Protein AF-A0A7C2Q7E6-F1 (afdb_monomer_lite)

Secondary structure (DSSP, 8-state):
-HHHHHHHHHHHHHHTHHHHHHHHHH---HHHHHHHHHHHHHHT-GGGHHHHHHHHHHS-HHHHHHHHHHHHHHHHHT--

Radius of gyration: 12.77 Å; chains: 1; bounding box: 40×26×30 Å

Foldseek 3Di:
DVVVVVVVVLVVLLVCLVVLLVQLVPDPDLVSVLVSLQSLLVSLDPVCLVVLVCQLVDNDPSSVVSSVSSVVSNVVVPDD

Sequence (80 aa):
MRRAACILGRLKAREAVPALLRAGERTRDPYVIESVVEALGEIGDERARAFLTRCAARGALRVRRAAERALARLNMEGGP

Structure (mmCIF, N/CA/C/O backbone):
data_AF-A0A7C2Q7E6-F1
#
_entry.id   AF-A0A7C2Q7E6-F1
#
loop_
_atom_site.group_PDB
_atom_site.id
_atom_site.type_symbol
_atom_site.label_atom_id
_atom_site.label_alt_id
_atom_site.label_comp_id
_atom_site.label_asym_id
_atom_site.label_entity_id
_atom_site.label_seq_id
_atom_site.pdbx_PDB_ins_code
_atom_site.Cartn_x
_atom_site.Cartn_y
_atom_site.Cartn_z
_atom_site.occupancy
_atom_site.B_iso_or_equiv
_atom_site.auth_seq_id
_atom_site.auth_comp_id
_atom_site.auth_asym_id
_atom_site.auth_atom_id
_atom_site.pdbx_PDB_model_num
ATOM 1 N N . MET A 1 1 ? -24.081 16.786 2.914 1.00 53.84 1 MET A N 1
ATOM 2 C CA . MET A 1 1 ? -23.771 15.953 1.727 1.00 53.84 1 MET A CA 1
ATOM 3 C C . MET A 1 1 ? -22.281 15.615 1.522 1.00 53.84 1 MET A C 1
ATOM 5 O O . MET A 1 1 ? -22.016 14.548 0.990 1.00 53.84 1 MET A O 1
ATOM 9 N N . ARG A 1 2 ? -21.285 16.407 1.974 1.00 56.53 2 ARG A N 1
ATOM 10 C CA . ARG A 1 2 ? -19.847 16.066 1.774 1.00 56.53 2 ARG A CA 1
ATOM 11 C C . ARG A 1 2 ? -19.340 14.817 2.521 1.00 56.53 2 ARG A C 1
ATOM 13 O O . ARG A 1 2 ? -18.547 14.072 1.961 1.00 56.53 2 ARG A O 1
ATOM 20 N N . ARG A 1 3 ? -19.810 14.546 3.748 1.00 57.00 3 ARG A N 1
ATOM 21 C CA . ARG A 1 3 ? -19.349 13.383 4.544 1.00 57.00 3 ARG A CA 1
ATOM 22 C C . ARG A 1 3 ? -19.651 12.032 3.883 1.00 57.00 3 ARG A C 1
ATOM 24 O O . ARG A 1 3 ? -18.792 11.162 3.898 1.00 57.00 3 ARG A O 1
ATOM 31 N N . ALA A 1 4 ? -20.820 11.878 3.258 1.00 57.47 4 ALA A N 1
ATOM 32 C CA . ALA A 1 4 ? -21.197 10.635 2.583 1.00 57.47 4 ALA A CA 1
ATOM 33 C C . ALA A 1 4 ? -20.296 10.340 1.372 1.00 57.47 4 ALA A C 1
ATOM 35 O O . ALA A 1 4 ? -19.819 9.221 1.232 1.00 57.47 4 ALA A O 1
ATOM 36 N N . ALA A 1 5 ? -19.989 11.353 0.551 1.00 62.59 5 ALA A N 1
ATOM 37 C CA . ALA A 1 5 ? -19.079 11.212 -0.588 1.00 62.59 5 ALA A CA 1
ATOM 38 C C . ALA A 1 5 ? -17.649 10.845 -0.151 1.00 62.59 5 ALA A C 1
ATOM 40 O O . ALA A 1 5 ? -17.022 9.993 -0.773 1.00 62.59 5 ALA A O 1
ATOM 41 N N . CYS A 1 6 ? -17.156 11.422 0.951 1.00 62.75 6 CYS A N 1
ATOM 42 C CA . CYS A 1 6 ? -15.859 11.044 1.519 1.00 62.75 6 CYS A CA 1
ATOM 43 C C . CYS A 1 6 ? -15.844 9.602 2.043 1.00 62.75 6 CYS A C 1
ATOM 45 O O . CYS A 1 6 ? -14.879 8.882 1.799 1.00 62.75 6 CYS A O 1
ATOM 47 N N . ILE A 1 7 ? -16.902 9.162 2.731 1.00 65.56 7 ILE A N 1
ATOM 48 C CA . ILE A 1 7 ? -16.993 7.788 3.246 1.00 65.56 7 ILE A CA 1
ATOM 49 C C . ILE A 1 7 ? -17.095 6.783 2.091 1.00 65.56 7 ILE A C 1
ATOM 51 O O . ILE A 1 7 ? -16.372 5.792 2.087 1.00 65.56 7 ILE A O 1
ATOM 55 N N . LEU A 1 8 ? -17.916 7.067 1.076 1.00 60.22 8 LEU A N 1
ATOM 56 C CA . LEU A 1 8 ? -18.035 6.250 -0.138 1.00 60.22 8 LEU A CA 1
ATOM 57 C C . LEU A 1 8 ? -16.722 6.191 -0.931 1.00 60.22 8 LEU A C 1
ATOM 59 O O . LEU A 1 8 ? -16.345 5.125 -1.413 1.00 60.22 8 LEU A O 1
ATOM 63 N N . GLY A 1 9 ? -16.004 7.313 -1.037 1.00 69.94 9 GLY A N 1
ATOM 64 C CA . GLY A 1 9 ? -14.683 7.362 -1.664 1.00 69.94 9 GLY A CA 1
ATOM 65 C C . GLY A 1 9 ? -13.661 6.498 -0.924 1.00 69.94 9 GLY A C 1
ATOM 66 O O . GLY A 1 9 ? -12.975 5.693 -1.548 1.00 69.94 9 GLY A O 1
ATOM 67 N N . ARG A 1 10 ? -13.615 6.591 0.412 1.00 70.69 10 ARG A N 1
ATOM 68 C CA . ARG A 1 10 ? -12.754 5.746 1.257 1.00 70.69 10 ARG A CA 1
ATOM 69 C C . ARG A 1 10 ? -13.135 4.265 1.192 1.00 70.69 10 ARG A C 1
ATOM 71 O O . ARG A 1 10 ? -12.246 3.425 1.163 1.00 70.69 10 ARG A O 1
ATOM 78 N N . LEU A 1 11 ? -14.425 3.935 1.126 1.00 72.62 11 LEU A N 1
ATOM 79 C CA . LEU A 1 11 ? -14.905 2.557 0.967 1.00 72.62 11 LEU A CA 1
ATOM 80 C C . LEU A 1 11 ? -14.422 1.943 -0.348 1.00 72.62 11 LEU A C 1
ATOM 82 O O . LEU A 1 11 ? -13.788 0.891 -0.323 1.00 72.62 11 LEU A O 1
ATOM 86 N N . LYS A 1 12 ? -14.611 2.645 -1.472 1.00 75.69 12 LYS A N 1
ATOM 87 C CA . LYS A 1 12 ? -14.081 2.200 -2.770 1.00 75.69 12 LYS A CA 1
ATOM 88 C C . LYS A 1 12 ? -12.555 2.089 -2.771 1.00 75.69 12 LYS A C 1
ATOM 90 O O . LYS A 1 12 ? -12.001 1.193 -3.402 1.00 75.69 12 LYS A O 1
ATOM 95 N N . ALA A 1 13 ? -11.867 2.971 -2.047 1.00 81.06 13 ALA A N 1
ATOM 96 C CA . ALA A 1 13 ? -10.417 2.909 -1.900 1.00 81.06 13 ALA A CA 1
ATOM 97 C C . ALA A 1 13 ? -9.976 1.673 -1.086 1.00 81.06 13 ALA A C 1
ATOM 99 O O . ALA A 1 13 ? -9.049 0.972 -1.483 1.00 81.06 13 ALA A O 1
ATOM 100 N N . ARG A 1 14 ? -10.691 1.332 -0.006 1.00 84.19 14 ARG A N 1
ATOM 101 C CA . ARG A 1 14 ? -10.467 0.106 0.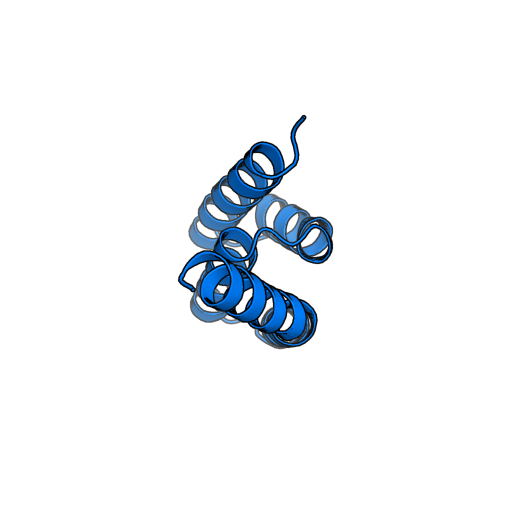783 1.00 84.19 14 ARG A CA 1
ATOM 102 C C . ARG A 1 14 ? -10.762 -1.171 -0.007 1.00 84.19 14 ARG A C 1
ATOM 104 O O . ARG A 1 14 ? -10.029 -2.150 0.102 1.00 84.19 14 ARG A O 1
ATOM 111 N N . GLU A 1 15 ? -11.779 -1.164 -0.864 1.00 87.56 15 GLU A N 1
ATOM 112 C CA . GLU A 1 15 ? -12.076 -2.274 -1.783 1.00 87.56 15 GLU A CA 1
ATOM 113 C C . GLU A 1 15 ? -10.962 -2.506 -2.818 1.00 87.56 15 GLU A C 1
ATOM 115 O O . GLU A 1 15 ? -10.781 -3.632 -3.285 1.00 87.56 15 GLU A O 1
ATOM 120 N N . ALA A 1 16 ? -10.169 -1.478 -3.141 1.00 86.81 16 ALA A N 1
ATOM 121 C CA . ALA A 1 16 ? -9.020 -1.592 -4.037 1.00 86.81 16 ALA A CA 1
ATOM 122 C C . ALA A 1 16 ? -7.785 -2.232 -3.371 1.00 86.81 16 ALA A C 1
ATOM 124 O O . ALA A 1 16 ? -6.881 -2.689 -4.076 1.00 86.81 16 ALA A O 1
ATOM 125 N N . VAL A 1 17 ? -7.742 -2.336 -2.037 1.00 89.75 17 VAL A N 1
ATOM 126 C CA . VAL A 1 17 ? -6.586 -2.861 -1.283 1.00 89.75 17 VAL A CA 1
ATOM 127 C C . VAL A 1 17 ? -6.180 -4.271 -1.727 1.00 89.75 17 VAL A C 1
ATOM 129 O O . VAL A 1 17 ? -5.008 -4.462 -2.051 1.00 89.75 17 VAL A O 1
ATOM 132 N N . PRO A 1 18 ? -7.085 -5.264 -1.849 1.00 89.69 18 PRO A N 1
ATOM 133 C CA . PRO A 1 18 ? -6.709 -6.594 -2.331 1.00 89.69 18 PRO A CA 1
ATOM 134 C C . PRO A 1 18 ? -6.166 -6.588 -3.766 1.00 89.69 18 PRO A C 1
ATOM 136 O O . PRO A 1 18 ? -5.326 -7.417 -4.111 1.00 89.69 18 PRO A O 1
ATOM 139 N N . ALA A 1 19 ? -6.641 -5.676 -4.620 1.00 89.19 19 ALA A N 1
ATOM 140 C CA . ALA A 1 19 ? -6.147 -5.552 -5.988 1.00 89.19 19 ALA A CA 1
ATOM 141 C C . ALA A 1 19 ? -4.729 -4.960 -6.019 1.00 89.19 19 ALA A C 1
ATOM 143 O O . ALA A 1 19 ? -3.868 -5.492 -6.720 1.00 89.19 19 ALA A O 1
ATOM 144 N N . LEU A 1 20 ? -4.473 -3.926 -5.212 1.00 89.56 20 LEU A N 1
ATOM 145 C CA . LEU A 1 20 ? -3.153 -3.313 -5.047 1.00 89.56 20 LEU A CA 1
ATOM 146 C C . LEU A 1 20 ? -2.136 -4.297 -4.455 1.00 89.56 20 LEU A C 1
ATOM 148 O O . LEU A 1 20 ? -1.031 -4.412 -4.978 1.00 89.56 20 LEU A O 1
ATOM 152 N N . LEU A 1 21 ? -2.526 -5.069 -3.435 1.00 91.00 21 LEU A N 1
ATOM 153 C CA . LEU A 1 21 ? -1.684 -6.122 -2.857 1.00 91.00 21 LEU A CA 1
ATOM 154 C C . LEU A 1 21 ? -1.272 -7.154 -3.912 1.00 91.00 21 LEU A C 1
ATOM 156 O O . LEU A 1 21 ? -0.085 -7.422 -4.086 1.00 91.00 21 LEU A O 1
ATOM 160 N N . ARG A 1 22 ? -2.233 -7.665 -4.695 1.00 90.75 22 ARG A N 1
ATOM 161 C CA . ARG A 1 22 ? -1.933 -8.596 -5.795 1.00 90.75 22 ARG A CA 1
ATOM 162 C C . ARG A 1 22 ? -1.014 -7.982 -6.849 1.00 90.75 22 ARG A C 1
ATOM 164 O O . ARG A 1 22 ? -0.168 -8.690 -7.389 1.00 90.75 22 ARG A O 1
ATOM 171 N N . ALA A 1 23 ? -1.178 -6.699 -7.170 1.00 88.12 23 ALA A N 1
ATOM 172 C CA . ALA A 1 23 ? -0.304 -6.011 -8.117 1.00 88.12 23 ALA A CA 1
ATOM 173 C C . ALA A 1 23 ? 1.134 -5.919 -7.581 1.00 88.12 23 ALA A C 1
ATOM 175 O O . ALA A 1 23 ? 2.073 -6.275 -8.292 1.00 88.12 23 ALA A O 1
ATOM 176 N N . GLY A 1 24 ? 1.295 -5.529 -6.312 1.00 87.06 24 GLY A N 1
ATOM 177 C CA . GLY A 1 24 ? 2.591 -5.441 -5.637 1.00 87.06 24 GLY A CA 1
ATOM 178 C C . GLY A 1 24 ? 3.301 -6.788 -5.486 1.00 87.06 24 GLY A C 1
ATOM 179 O O . GLY A 1 24 ? 4.520 -6.846 -5.588 1.00 87.06 24 GLY A O 1
ATOM 180 N N . GLU A 1 25 ? 2.560 -7.882 -5.294 1.00 87.94 25 GLU A N 1
ATOM 181 C CA . GLU A 1 25 ? 3.129 -9.236 -5.214 1.00 87.94 25 GLU A CA 1
ATOM 182 C C . GLU A 1 25 ? 3.541 -9.812 -6.575 1.00 87.94 25 GLU A C 1
ATOM 184 O O . GLU A 1 25 ? 4.443 -10.648 -6.646 1.00 87.94 25 GLU A O 1
ATOM 189 N N . ARG A 1 26 ? 2.882 -9.388 -7.659 1.00 90.19 26 ARG A N 1
ATOM 190 C CA . ARG A 1 26 ? 3.159 -9.870 -9.022 1.00 90.19 26 ARG A CA 1
ATOM 191 C C . ARG A 1 26 ? 4.312 -9.140 -9.695 1.00 90.19 26 ARG A C 1
ATOM 193 O O . ARG A 1 26 ? 4.934 -9.700 -10.595 1.00 90.19 26 ARG A O 1
ATOM 200 N N . THR A 1 27 ? 4.581 -7.903 -9.293 1.00 87.75 27 THR A N 1
ATOM 201 C CA . THR A 1 27 ? 5.667 -7.111 -9.864 1.00 87.75 27 THR A CA 1
ATOM 202 C C . THR A 1 27 ? 6.973 -7.293 -9.093 1.00 87.75 27 THR A C 1
ATOM 204 O O . THR A 1 27 ? 6.993 -7.513 -7.884 1.00 87.75 27 THR A O 1
ATOM 207 N N . ARG A 1 28 ? 8.094 -7.191 -9.809 1.00 85.12 28 ARG A N 1
ATOM 208 C CA . ARG A 1 28 ? 9.435 -7.044 -9.220 1.00 85.12 28 ARG A CA 1
ATOM 209 C C . ARG A 1 28 ? 9.995 -5.639 -9.421 1.00 85.12 28 ARG A C 1
ATOM 211 O O . ARG A 1 28 ? 11.095 -5.363 -8.954 1.00 85.12 28 ARG A O 1
ATOM 218 N N . ASP A 1 29 ? 9.255 -4.780 -10.119 1.00 87.44 29 ASP A N 1
ATOM 219 C CA . ASP A 1 29 ? 9.657 -3.412 -10.405 1.00 87.44 29 ASP A CA 1
ATOM 220 C C . ASP A 1 29 ? 9.542 -2.557 -9.128 1.00 87.44 29 ASP A C 1
ATOM 222 O O . ASP A 1 29 ? 8.431 -2.373 -8.613 1.00 87.44 29 ASP A O 1
ATOM 226 N N . PRO A 1 30 ? 10.659 -2.016 -8.607 1.00 84.56 30 PRO A N 1
ATOM 227 C CA . PRO A 1 30 ? 10.651 -1.186 -7.410 1.00 84.56 30 PRO A CA 1
ATOM 228 C C . PRO A 1 30 ? 9.780 0.069 -7.528 1.00 84.56 30 PRO A C 1
ATOM 230 O O . PRO A 1 30 ? 9.243 0.498 -6.510 1.00 84.56 30 PRO A O 1
ATOM 233 N N . TYR A 1 31 ? 9.617 0.640 -8.727 1.00 86.56 31 TYR A N 1
ATOM 234 C CA . TYR A 1 31 ? 8.779 1.823 -8.949 1.00 86.56 31 TYR A CA 1
ATOM 235 C C . TYR A 1 31 ? 7.298 1.482 -8.787 1.00 86.56 31 TYR A C 1
ATOM 237 O O . TYR A 1 31 ? 6.560 2.187 -8.103 1.00 86.56 31 TYR A O 1
ATOM 245 N N . VAL A 1 32 ? 6.872 0.348 -9.349 1.00 88.44 32 VAL A N 1
ATOM 246 C CA . VAL A 1 32 ? 5.491 -0.132 -9.205 1.00 88.44 32 VAL A CA 1
ATOM 247 C C . VAL A 1 32 ? 5.204 -0.509 -7.751 1.00 88.44 32 VAL A C 1
ATOM 249 O O . VAL A 1 32 ? 4.145 -0.172 -7.226 1.00 88.44 32 VAL A O 1
ATOM 252 N N . ILE A 1 33 ? 6.153 -1.162 -7.070 1.00 89.12 33 ILE A N 1
ATOM 253 C CA . ILE A 1 33 ? 6.018 -1.491 -5.643 1.00 89.12 33 ILE A CA 1
ATOM 254 C C . ILE A 1 33 ? 5.934 -0.211 -4.800 1.00 89.12 33 ILE A C 1
ATOM 256 O O . ILE A 1 33 ? 5.100 -0.150 -3.902 1.00 89.12 33 ILE A O 1
ATOM 260 N N . GLU A 1 34 ? 6.747 0.813 -5.084 1.00 90.00 34 GLU A N 1
ATOM 261 C CA . GLU A 1 34 ? 6.681 2.119 -4.409 1.00 90.00 34 GLU A CA 1
ATOM 262 C C . GLU A 1 34 ? 5.284 2.741 -4.553 1.00 90.00 34 GLU A C 1
ATOM 264 O O . GLU A 1 34 ? 4.672 3.075 -3.541 1.00 90.00 34 GLU A O 1
ATOM 269 N N . SER A 1 35 ? 4.726 2.794 -5.769 1.00 89.56 35 SER A N 1
ATOM 270 C CA . SER A 1 35 ? 3.372 3.323 -5.997 1.00 89.56 35 SER A CA 1
ATOM 271 C C . SER A 1 35 ? 2.286 2.526 -5.269 1.00 89.56 35 SER A C 1
ATOM 273 O O . SER A 1 35 ? 1.364 3.112 -4.703 1.00 89.56 35 SER A O 1
ATOM 275 N N . VAL A 1 36 ? 2.393 1.193 -5.245 1.00 91.25 36 VAL A N 1
ATOM 276 C CA . VAL A 1 36 ? 1.462 0.333 -4.496 1.00 91.25 36 VAL A CA 1
ATOM 277 C C . VAL A 1 36 ? 1.546 0.629 -3.000 1.00 91.25 36 VAL A C 1
ATOM 279 O O . VAL A 1 36 ? 0.522 0.799 -2.346 1.00 91.25 36 VAL A O 1
ATOM 282 N N . VAL A 1 37 ? 2.758 0.720 -2.456 1.00 92.19 37 VAL A N 1
ATOM 283 C CA . VAL A 1 37 ? 3.009 1.010 -1.041 1.00 92.19 37 VAL A CA 1
ATOM 284 C C . VAL A 1 37 ? 2.456 2.379 -0.638 1.00 92.19 37 VAL A C 1
ATOM 286 O O . VAL A 1 37 ? 1.813 2.490 0.406 1.00 92.19 37 VAL A O 1
ATOM 289 N N . GLU A 1 38 ? 2.659 3.408 -1.461 1.00 89.81 38 GLU A N 1
ATOM 290 C CA . GLU A 1 38 ? 2.125 4.748 -1.203 1.00 89.81 38 GLU A CA 1
ATOM 291 C C . GLU A 1 38 ? 0.597 4.770 -1.248 1.00 89.81 38 GLU A C 1
ATOM 293 O O . GLU A 1 38 ? -0.025 5.265 -0.308 1.00 89.81 38 GLU A O 1
ATOM 298 N N . ALA A 1 39 ? -0.014 4.157 -2.266 1.00 89.50 39 ALA A N 1
ATOM 299 C CA . ALA A 1 39 ? -1.468 4.053 -2.368 1.00 89.50 39 ALA A CA 1
ATOM 300 C C . ALA A 1 39 ? -2.074 3.323 -1.159 1.00 89.50 39 ALA A C 1
ATOM 302 O O . ALA A 1 39 ? -3.049 3.788 -0.574 1.00 89.50 39 ALA A O 1
ATOM 303 N N . LEU A 1 40 ? -1.475 2.211 -0.729 1.00 89.81 40 LEU A N 1
ATOM 304 C CA . LEU A 1 40 ? -1.917 1.483 0.462 1.00 89.81 40 LEU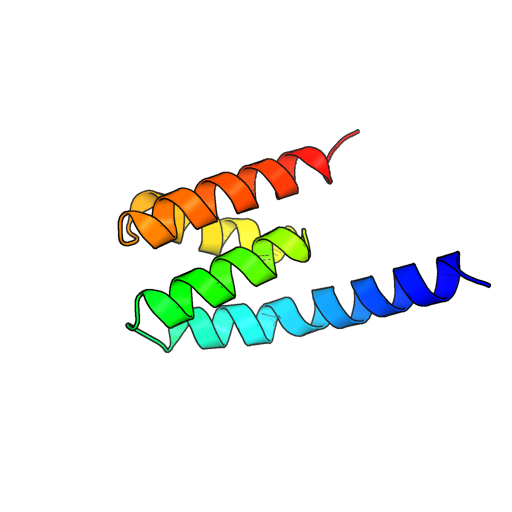 A CA 1
ATOM 305 C C . LEU A 1 40 ? -1.798 2.329 1.743 1.00 89.81 40 LEU A C 1
ATOM 307 O O . LEU A 1 40 ? -2.680 2.270 2.599 1.00 89.81 40 LEU A O 1
ATOM 311 N N . GLY A 1 41 ? -0.746 3.144 1.856 1.00 88.94 41 GLY A N 1
ATOM 312 C CA . GLY A 1 41 ? -0.567 4.087 2.962 1.00 88.94 41 GLY A CA 1
ATOM 313 C C . GLY A 1 41 ? -1.540 5.268 2.956 1.00 88.94 41 GLY A C 1
ATOM 314 O O . GLY A 1 41 ? -1.882 5.769 4.022 1.00 88.94 41 GLY A O 1
ATOM 315 N N . GLU A 1 42 ? -1.981 5.726 1.782 1.00 86.81 42 GLU A N 1
ATOM 316 C CA . GLU A 1 42 ? -3.036 6.743 1.624 1.00 86.81 42 GLU A CA 1
ATOM 317 C C . GLU A 1 42 ? -4.418 6.196 2.005 1.00 86.81 42 GLU A C 1
ATOM 319 O O . GLU A 1 42 ? -5.235 6.916 2.575 1.00 86.81 42 GLU A O 1
ATOM 324 N N . ILE A 1 43 ? -4.683 4.923 1.693 1.00 88.38 43 ILE A N 1
ATOM 325 C CA . ILE A 1 43 ? -5.963 4.273 2.000 1.00 88.38 43 ILE A CA 1
ATOM 326 C C . ILE A 1 43 ? -6.124 4.042 3.509 1.00 88.38 43 ILE A C 1
ATOM 328 O O . ILE A 1 43 ? -7.250 4.080 4.012 1.00 88.38 43 ILE A O 1
ATOM 332 N N . GLY A 1 44 ? -5.024 3.762 4.216 1.00 85.00 44 GLY A N 1
ATOM 333 C CA . GLY A 1 44 ? -5.063 3.532 5.660 1.00 85.00 44 GLY A CA 1
ATOM 334 C C . GLY A 1 44 ? -5.836 2.262 6.045 1.00 85.00 44 GLY A C 1
ATOM 335 O O . GLY A 1 44 ? -6.498 2.217 7.081 1.00 85.00 44 GLY A O 1
ATOM 336 N N . ASP A 1 45 ? -5.822 1.232 5.190 1.00 87.81 45 ASP A N 1
ATOM 337 C CA . ASP A 1 45 ? -6.441 -0.060 5.500 1.00 87.81 45 ASP A CA 1
ATOM 338 C C . ASP A 1 45 ? -5.445 -1.000 6.185 1.00 87.81 45 ASP A C 1
ATOM 340 O O . ASP A 1 45 ? -4.375 -1.311 5.655 1.00 87.81 45 ASP A O 1
ATOM 344 N N . GLU A 1 46 ? -5.838 -1.506 7.348 1.00 87.88 46 GLU A N 1
ATOM 345 C CA . GLU A 1 46 ? -5.036 -2.398 8.180 1.00 87.88 46 GLU A CA 1
ATOM 346 C C . GLU A 1 46 ? -4.649 -3.705 7.462 1.00 87.88 46 GLU A C 1
ATOM 348 O O . GLU A 1 46 ? -3.590 -4.278 7.728 1.00 87.88 46 GLU A O 1
ATOM 353 N N . ARG A 1 47 ? -5.435 -4.145 6.467 1.00 88.50 47 ARG A N 1
ATOM 354 C CA . ARG A 1 47 ? -5.106 -5.304 5.615 1.00 88.50 47 ARG A CA 1
ATOM 355 C C . ARG A 1 47 ? -3.775 -5.133 4.881 1.00 88.50 47 ARG A C 1
ATOM 357 O O . ARG A 1 47 ? -3.134 -6.126 4.543 1.00 88.50 47 ARG A O 1
ATOM 364 N N . ALA A 1 48 ? -3.341 -3.895 4.642 1.00 90.00 48 ALA A N 1
ATOM 365 C CA . ALA A 1 48 ? -2.072 -3.599 3.994 1.00 90.00 48 ALA A CA 1
ATOM 366 C C . ALA A 1 48 ? -0.859 -3.708 4.930 1.00 90.00 48 ALA A C 1
ATOM 368 O O . ALA A 1 48 ? 0.269 -3.804 4.437 1.00 90.00 48 ALA A O 1
ATOM 369 N N . ARG A 1 49 ? -1.053 -3.718 6.260 1.00 91.50 49 ARG A N 1
ATOM 370 C CA . ARG A 1 49 ? 0.041 -3.658 7.245 1.00 91.50 49 ARG A CA 1
ATOM 371 C C . ARG A 1 49 ? 1.092 -4.735 6.999 1.00 91.50 49 ARG A C 1
ATOM 373 O O . ARG A 1 49 ? 2.272 -4.416 6.911 1.00 91.50 49 ARG A O 1
ATOM 380 N N . ALA A 1 50 ? 0.680 -5.992 6.831 1.00 90.69 50 ALA A N 1
ATOM 381 C CA . ALA A 1 50 ? 1.612 -7.106 6.643 1.00 90.69 50 ALA A CA 1
ATOM 382 C C . ALA A 1 50 ? 2.502 -6.930 5.396 1.00 90.69 50 ALA A C 1
ATOM 384 O O . ALA A 1 50 ? 3.712 -7.171 5.445 1.00 90.69 50 ALA A O 1
ATOM 385 N N . PHE A 1 51 ? 1.918 -6.463 4.290 1.00 90.94 51 PHE A N 1
ATOM 386 C CA . PHE A 1 51 ? 2.652 -6.183 3.057 1.00 90.94 51 PHE A CA 1
ATOM 387 C C . PHE A 1 51 ? 3.624 -5.015 3.241 1.00 90.94 51 PHE A C 1
ATOM 389 O O . PHE A 1 51 ? 4.803 -5.137 2.912 1.00 90.94 51 PHE A O 1
ATOM 396 N N . LEU A 1 52 ? 3.165 -3.919 3.851 1.00 91.19 52 LEU A N 1
ATOM 397 C CA . LEU A 1 52 ? 3.995 -2.751 4.138 1.00 91.19 52 LEU A CA 1
ATOM 398 C C . LEU A 1 52 ? 5.165 -3.099 5.069 1.00 91.19 52 LEU A C 1
ATOM 400 O O . LEU A 1 52 ? 6.297 -2.721 4.784 1.00 91.19 52 LEU A O 1
ATOM 404 N N . THR A 1 53 ? 4.952 -3.889 6.124 1.00 91.94 53 THR A N 1
ATOM 405 C CA . THR A 1 53 ? 6.033 -4.358 7.009 1.00 91.94 53 THR A CA 1
ATOM 406 C C . THR A 1 53 ? 7.071 -5.182 6.248 1.00 91.94 53 THR A C 1
ATOM 408 O O . THR A 1 53 ? 8.276 -4.990 6.427 1.00 91.94 53 THR A O 1
ATOM 411 N N . ARG A 1 54 ? 6.637 -6.061 5.338 1.00 91.00 54 ARG A N 1
ATOM 412 C CA . ARG A 1 54 ? 7.552 -6.831 4.484 1.00 91.00 54 ARG A CA 1
ATOM 413 C C . ARG A 1 54 ? 8.340 -5.924 3.532 1.00 91.00 54 ARG A C 1
ATOM 415 O O . ARG A 1 54 ? 9.549 -6.116 3.382 1.00 91.00 54 ARG A O 1
ATOM 422 N N . CYS A 1 55 ? 7.689 -4.931 2.929 1.00 89.56 55 CYS A N 1
ATOM 423 C CA . CYS A 1 55 ? 8.322 -3.922 2.077 1.00 89.56 55 CYS A CA 1
ATOM 424 C C . CYS A 1 55 ? 9.325 -3.051 2.852 1.00 89.56 55 CYS A C 1
ATOM 426 O O . CYS A 1 55 ? 10.408 -2.780 2.340 1.00 89.56 55 CYS A O 1
ATOM 428 N N . ALA A 1 56 ? 9.018 -2.682 4.097 1.00 90.38 56 ALA A N 1
ATOM 429 C CA . ALA A 1 56 ? 9.910 -1.938 4.986 1.00 90.38 56 ALA A CA 1
ATOM 430 C C . ALA A 1 56 ? 11.150 -2.747 5.406 1.00 90.38 56 ALA A C 1
ATOM 432 O O . ALA A 1 56 ? 12.229 -2.181 5.575 1.00 90.38 56 ALA A O 1
ATOM 433 N N . ALA A 1 57 ? 11.022 -4.070 5.532 1.00 89.50 57 ALA A N 1
ATOM 434 C CA . ALA A 1 57 ? 12.126 -4.945 5.920 1.00 89.50 57 ALA A CA 1
ATOM 435 C C . ALA A 1 57 ? 13.025 -5.360 4.742 1.00 89.50 57 ALA A C 1
ATOM 437 O O . ALA A 1 57 ? 14.242 -5.443 4.897 1.00 89.50 57 ALA A O 1
ATOM 438 N N . ARG A 1 58 ? 12.440 -5.661 3.573 1.00 85.19 58 ARG A N 1
ATOM 439 C CA . ARG A 1 58 ? 13.144 -6.318 2.450 1.00 85.19 58 ARG A CA 1
ATOM 440 C C . ARG A 1 58 ? 13.104 -5.550 1.126 1.00 85.19 58 ARG A C 1
ATOM 442 O O . ARG A 1 58 ? 13.673 -6.019 0.145 1.00 85.19 58 ARG A O 1
ATOM 449 N N . GLY A 1 5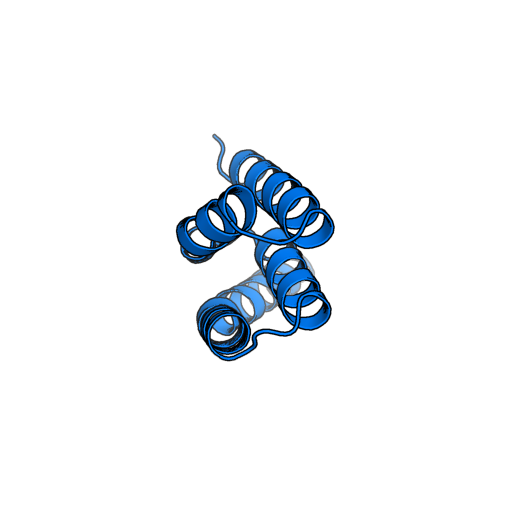9 ? 12.413 -4.414 1.064 1.00 82.31 59 GLY A N 1
ATOM 450 C CA . GLY A 1 59 ? 12.315 -3.600 -0.146 1.00 82.31 59 GLY A CA 1
ATOM 451 C C . GLY A 1 59 ? 13.593 -2.816 -0.456 1.00 82.31 59 GLY A C 1
ATOM 452 O O . GLY A 1 59 ? 14.490 -2.677 0.377 1.00 82.31 59 GLY A O 1
ATOM 453 N N . ALA A 1 60 ? 13.651 -2.244 -1.660 1.00 87.62 60 ALA A N 1
ATOM 454 C CA . ALA A 1 60 ? 14.660 -1.249 -2.018 1.00 87.62 60 ALA A CA 1
ATOM 455 C C . ALA A 1 60 ? 14.562 -0.010 -1.106 1.00 87.62 60 ALA A C 1
ATOM 457 O O . ALA A 1 60 ? 13.504 0.263 -0.544 1.00 87.62 60 ALA A O 1
ATOM 458 N N . LEU A 1 61 ? 15.632 0.788 -0.996 1.00 87.56 61 LEU A N 1
ATOM 459 C CA . LEU A 1 61 ? 15.688 1.958 -0.101 1.00 87.56 61 LEU A CA 1
ATOM 460 C C . LEU A 1 61 ? 14.469 2.893 -0.238 1.00 87.56 61 LEU A C 1
ATOM 462 O O . LEU A 1 61 ? 13.934 3.360 0.767 1.00 87.56 61 LEU A O 1
ATOM 466 N N . ARG A 1 62 ? 14.006 3.132 -1.472 1.00 86.62 62 ARG A N 1
ATOM 467 C CA . ARG A 1 62 ? 12.808 3.941 -1.754 1.00 86.62 62 ARG A CA 1
ATOM 468 C C . ARG A 1 62 ? 11.532 3.297 -1.209 1.00 86.62 62 ARG A C 1
ATOM 470 O O . ARG A 1 62 ? 10.817 3.922 -0.432 1.00 86.62 62 ARG A O 1
ATOM 477 N N . VAL A 1 63 ? 11.316 2.025 -1.544 1.00 89.44 63 VAL A N 1
ATOM 478 C CA . VAL A 1 63 ? 10.178 1.216 -1.080 1.00 89.44 63 VAL A CA 1
ATOM 479 C C . VAL A 1 63 ? 10.145 1.132 0.445 1.00 89.44 63 VAL A C 1
ATOM 481 O O . VAL A 1 63 ? 9.075 1.255 1.032 1.00 89.44 63 VAL A O 1
ATOM 484 N N . ARG A 1 64 ? 11.303 0.987 1.102 1.00 92.00 64 ARG A N 1
ATOM 485 C CA . ARG A 1 64 ? 11.392 0.962 2.568 1.00 92.00 64 ARG A CA 1
ATOM 486 C C . ARG A 1 64 ? 10.913 2.266 3.186 1.00 92.00 64 ARG A C 1
ATOM 488 O O . ARG A 1 64 ? 10.025 2.243 4.028 1.00 92.00 64 ARG A O 1
ATOM 495 N N . ARG A 1 65 ? 11.437 3.401 2.711 1.00 91.38 65 ARG A N 1
ATOM 496 C CA . ARG A 1 65 ? 11.024 4.731 3.187 1.00 91.38 65 ARG A CA 1
ATOM 497 C C . A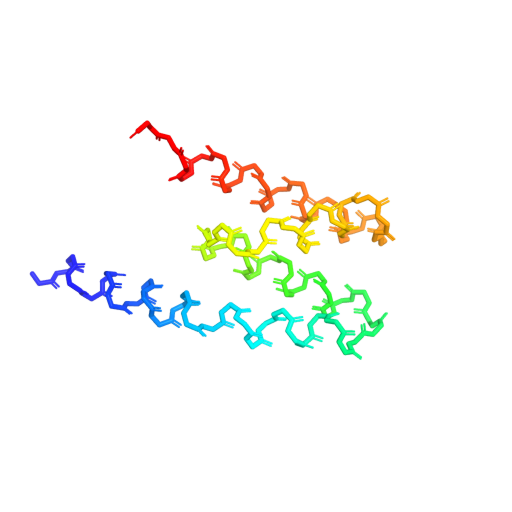RG A 1 65 ? 9.538 4.986 2.942 1.00 91.38 65 ARG A C 1
ATOM 499 O O . ARG A 1 65 ? 8.869 5.550 3.802 1.00 91.38 65 ARG A O 1
ATOM 506 N N . ALA A 1 66 ? 9.017 4.585 1.782 1.00 90.56 66 ALA A N 1
ATOM 507 C CA . ALA A 1 66 ? 7.592 4.690 1.482 1.00 90.56 66 ALA A CA 1
ATOM 508 C C . ALA A 1 66 ? 6.752 3.823 2.435 1.00 90.56 66 ALA A C 1
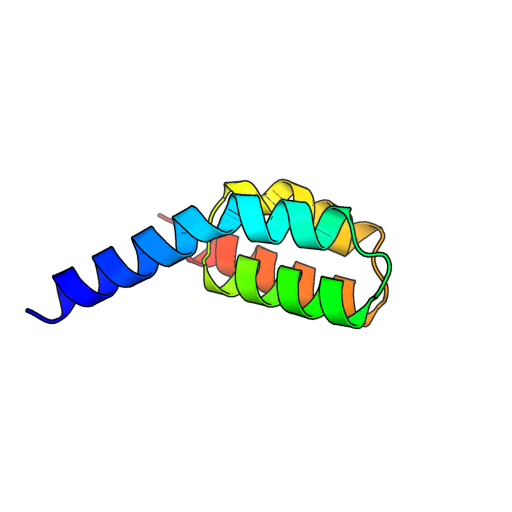ATOM 510 O O . ALA A 1 66 ? 5.756 4.294 2.981 1.00 90.56 66 ALA A O 1
ATOM 511 N N . ALA A 1 67 ? 7.194 2.594 2.706 1.00 92.19 67 ALA A N 1
ATOM 512 C CA . ALA A 1 67 ? 6.498 1.663 3.584 1.00 92.19 67 ALA A CA 1
ATOM 513 C C . ALA A 1 67 ? 6.507 2.112 5.049 1.00 92.19 67 ALA A C 1
ATOM 515 O O . ALA A 1 67 ? 5.483 2.020 5.716 1.00 92.19 67 ALA A O 1
ATOM 516 N N . GLU A 1 68 ? 7.616 2.662 5.542 1.00 92.06 68 GLU A N 1
ATOM 517 C CA . GLU A 1 68 ? 7.704 3.256 6.881 1.00 92.06 68 GLU A CA 1
ATOM 518 C C . GLU A 1 68 ? 6.731 4.434 7.038 1.00 92.06 68 GLU A C 1
ATOM 520 O O . GLU A 1 68 ? 6.001 4.505 8.028 1.00 92.06 68 GLU A O 1
ATOM 525 N N . ARG A 1 69 ? 6.642 5.321 6.033 1.00 90.31 69 ARG A N 1
ATOM 526 C CA . ARG A 1 69 ? 5.654 6.415 6.024 1.00 90.31 69 ARG A CA 1
ATOM 527 C C . ARG A 1 69 ? 4.218 5.891 6.007 1.00 90.31 69 ARG A C 1
ATOM 529 O O . ARG A 1 69 ? 3.378 6.396 6.747 1.00 90.31 69 ARG A O 1
ATOM 536 N N . ALA A 1 70 ? 3.936 4.886 5.181 1.00 90.38 70 ALA A N 1
ATOM 537 C CA . ALA A 1 70 ? 2.619 4.263 5.091 1.00 90.38 70 ALA A CA 1
ATOM 538 C C . ALA A 1 70 ? 2.205 3.599 6.418 1.00 90.38 70 ALA A C 1
ATOM 540 O O . ALA A 1 70 ? 1.083 3.790 6.880 1.00 90.38 70 ALA A O 1
ATOM 541 N N . LEU A 1 71 ? 3.125 2.891 7.079 1.00 90.12 71 LEU A N 1
ATOM 542 C CA . LEU A 1 71 ? 2.905 2.310 8.408 1.00 90.12 71 LEU A CA 1
ATOM 543 C C . LEU A 1 71 ? 2.675 3.384 9.479 1.00 90.12 71 LEU A C 1
ATOM 545 O O . LEU A 1 71 ? 1.808 3.217 10.334 1.00 90.12 71 LEU A O 1
ATOM 549 N N . ALA A 1 72 ? 3.402 4.503 9.426 1.00 89.19 72 ALA A N 1
ATOM 550 C CA . ALA A 1 72 ? 3.175 5.624 10.336 1.00 89.19 72 ALA A CA 1
ATOM 551 C C . ALA A 1 72 ? 1.770 6.229 10.162 1.00 89.19 72 ALA A C 1
ATOM 553 O O . ALA A 1 72 ? 1.117 6.548 11.153 1.00 89.19 72 ALA A O 1
ATOM 554 N N . ARG A 1 73 ? 1.275 6.335 8.920 1.00 85.75 73 ARG A N 1
ATOM 555 C CA . ARG A 1 73 ? -0.099 6.783 8.628 1.00 85.75 73 ARG A CA 1
ATOM 556 C C . ARG A 1 73 ? -1.151 5.808 9.154 1.00 85.75 73 ARG A C 1
ATOM 558 O O . ARG A 1 73 ? -2.112 6.254 9.769 1.00 85.75 73 ARG A O 1
ATOM 565 N N . LEU A 1 74 ? -0.935 4.500 8.995 1.00 83.56 74 LEU A N 1
ATOM 566 C CA . LEU A 1 74 ? -1.813 3.470 9.568 1.00 83.56 74 LEU A CA 1
ATOM 567 C C . LEU A 1 74 ? -1.902 3.572 11.094 1.00 83.56 74 LEU A C 1
ATOM 569 O O . LEU A 1 74 ? -2.986 3.470 11.655 1.00 83.56 74 LEU A O 1
ATOM 573 N N . ASN A 1 75 ? -0.780 3.835 11.766 1.00 79.88 75 ASN A N 1
ATOM 574 C CA . ASN A 1 75 ? -0.773 4.046 13.214 1.00 79.88 75 ASN A CA 1
ATOM 575 C C . ASN A 1 75 ? -1.461 5.358 13.636 1.00 79.88 75 ASN A C 1
ATOM 577 O O . ASN A 1 75 ? -1.930 5.445 14.764 1.00 79.88 75 ASN A O 1
ATOM 581 N N . MET A 1 76 ? -1.526 6.367 12.758 1.00 69.31 76 MET A N 1
ATOM 582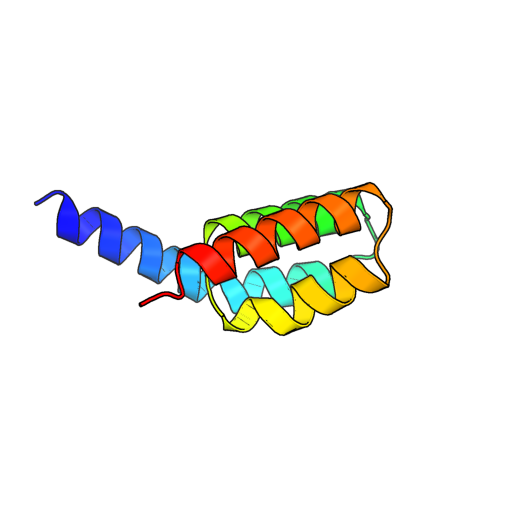 C CA . MET A 1 76 ? -2.208 7.639 13.031 1.00 69.31 76 MET A CA 1
ATOM 583 C C . MET A 1 76 ? -3.722 7.586 12.780 1.00 69.31 76 MET A C 1
ATOM 585 O O . MET A 1 76 ? -4.463 8.225 13.516 1.00 69.31 76 MET A O 1
ATOM 589 N N . GLU A 1 77 ? -4.201 6.834 11.782 1.00 60.03 77 GLU A N 1
ATOM 590 C CA . GLU A 1 77 ? -5.649 6.602 11.591 1.00 60.03 77 GLU A CA 1
ATOM 591 C C . GLU A 1 77 ? -6.201 5.475 12.488 1.00 60.03 77 GLU A C 1
ATOM 593 O O . GLU A 1 77 ? -7.415 5.299 12.580 1.00 60.03 77 GLU A O 1
ATOM 598 N N . GLY A 1 78 ? -5.318 4.732 13.162 1.00 51.06 78 GLY A N 1
ATOM 599 C CA . GLY A 1 78 ? -5.642 3.629 14.065 1.00 51.06 78 GLY A CA 1
ATOM 600 C C . GLY A 1 78 ? -5.756 3.988 15.550 1.00 51.06 78 GLY A C 1
ATOM 601 O O . GLY A 1 78 ? -5.694 3.073 16.368 1.00 51.06 78 GLY A O 1
ATOM 602 N N . GLY A 1 79 ? -5.902 5.260 15.936 1.00 26.64 79 GLY A N 1
ATOM 603 C CA . GLY A 1 79 ? -6.167 5.574 17.344 1.00 26.64 79 GLY A CA 1
ATOM 604 C C . GLY A 1 79 ? -6.892 6.894 17.603 1.00 26.64 79 GLY A C 1
ATOM 605 O O . GLY A 1 79 ? -6.786 7.815 16.788 1.00 26.64 79 GLY A O 1
ATOM 606 N N . PRO A 1 80 ? -7.544 7.040 18.773 1.00 41.06 80 PRO A N 1
ATOM 607 C CA . PRO A 1 80 ? -8.034 6.014 19.712 1.00 41.06 80 PRO A CA 1
ATOM 608 C C . PRO A 1 80 ? -9.446 5.490 19.384 1.00 41.06 80 PRO A C 1
ATOM 610 O O . PRO A 1 80 ? -10.233 6.222 18.741 1.00 41.06 80 PRO A O 1
#

pLDDT: mean 82.41, std 13.26, range [26.64, 92.19]